Protein AF-A0A959JGC6-F1 (afdb_monomer)

Nearest PDB structures (foldseek):
  2f66-assembly3_A  TM=5.801E-01  e=5.485E+00  Saccharomyces cerevisiae

Radius of gyration: 15.55 Å; Cα contacts (8 Å, |Δi|>4): 87; chains: 1; bounding box: 36×17×45 Å

Structure (mmCIF, N/CA/C/O backbone):
data_AF-A0A959JGC6-F1
#
_entry.id   AF-A0A959JGC6-F1
#
loop_
_atom_site.group_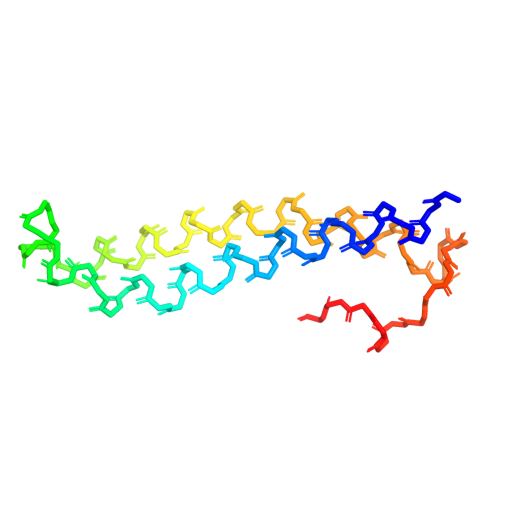PDB
_atom_site.id
_atom_site.type_symbol
_atom_site.label_atom_id
_atom_site.label_alt_id
_atom_site.label_comp_id
_atom_site.label_asym_id
_atom_site.label_entity_id
_atom_site.label_seq_id
_atom_site.pdbx_PDB_ins_code
_atom_site.Cartn_x
_atom_site.Cartn_y
_atom_site.Cartn_z
_atom_site.occupancy
_atom_site.B_iso_or_equiv
_atom_site.auth_seq_id
_atom_site.auth_comp_id
_atom_site.auth_asym_id
_atom_site.auth_atom_id
_atom_site.pdbx_PDB_model_num
ATOM 1 N N . MET A 1 1 ? 17.456 4.741 -10.959 1.00 78.94 1 MET A N 1
ATOM 2 C CA . MET A 1 1 ? 16.656 5.446 -9.925 1.00 78.94 1 MET A CA 1
ATOM 3 C C . MET A 1 1 ? 15.228 4.922 -9.782 1.00 78.94 1 MET A C 1
ATOM 5 O O . MET A 1 1 ? 14.783 4.804 -8.649 1.00 78.94 1 MET A O 1
ATOM 9 N N . LYS A 1 2 ? 14.522 4.569 -10.873 1.00 87.81 2 LYS A N 1
ATOM 10 C CA . LYS A 1 2 ? 13.136 4.054 -10.814 1.00 87.81 2 LYS A CA 1
ATOM 11 C C . LYS A 1 2 ? 12.956 2.869 -9.850 1.00 87.81 2 LYS A C 1
ATOM 13 O O . LYS A 1 2 ? 12.014 2.880 -9.073 1.00 87.81 2 LYS A O 1
ATOM 18 N N . SER A 1 3 ? 13.901 1.921 -9.827 1.00 92.00 3 SER A N 1
ATOM 19 C CA . SER A 1 3 ? 13.836 0.748 -8.940 1.00 92.00 3 SER A CA 1
ATOM 20 C C . SER A 1 3 ? 13.754 1.122 -7.459 1.00 92.00 3 SER A C 1
ATOM 22 O O . SER A 1 3 ? 12.879 0.635 -6.755 1.00 92.00 3 SER A O 1
ATOM 24 N N . LEU A 1 4 ? 14.635 2.017 -6.997 1.00 94.62 4 LEU A N 1
ATOM 25 C CA . LEU A 1 4 ? 14.680 2.440 -5.595 1.00 94.62 4 LEU A CA 1
ATOM 26 C C . LEU A 1 4 ? 13.394 3.173 -5.193 1.00 94.62 4 LEU A C 1
ATOM 28 O O . LEU A 1 4 ? 12.850 2.912 -4.127 1.00 94.62 4 LEU A O 1
ATOM 32 N N . PHE A 1 5 ? 12.893 4.056 -6.061 1.00 94.19 5 PHE A N 1
ATOM 33 C CA . PHE A 1 5 ? 11.661 4.803 -5.805 1.00 94.19 5 PHE A CA 1
ATOM 34 C C . PHE A 1 5 ? 10.437 3.883 -5.718 1.00 94.19 5 PHE A C 1
ATOM 36 O O . PHE A 1 5 ? 9.645 4.007 -4.788 1.00 94.19 5 PHE A O 1
ATOM 43 N N . THR A 1 6 ? 10.320 2.916 -6.635 1.00 94.81 6 THR A N 1
ATOM 44 C CA . THR A 1 6 ? 9.276 1.887 -6.574 1.00 94.81 6 THR A CA 1
ATOM 45 C C . THR A 1 6 ? 9.369 1.081 -5.281 1.00 94.81 6 THR A C 1
ATOM 47 O O . THR A 1 6 ? 8.361 0.952 -4.598 1.00 94.81 6 THR A O 1
ATOM 50 N N . ILE A 1 7 ? 10.555 0.585 -4.906 1.00 96.06 7 ILE A N 1
ATOM 51 C CA . ILE A 1 7 ? 10.726 -0.204 -3.675 1.00 96.06 7 ILE A CA 1
ATOM 52 C C . ILE A 1 7 ? 10.311 0.613 -2.448 1.00 96.06 7 ILE A C 1
ATOM 54 O O . ILE A 1 7 ? 9.505 0.135 -1.659 1.00 96.06 7 ILE A O 1
ATOM 58 N N . LEU A 1 8 ? 10.792 1.854 -2.313 1.00 96.56 8 LEU A N 1
ATOM 59 C CA . LEU A 1 8 ? 10.442 2.720 -1.184 1.00 96.56 8 LEU A CA 1
ATOM 60 C C . LEU A 1 8 ? 8.929 2.942 -1.079 1.00 96.56 8 LEU A C 1
ATOM 62 O O . LEU A 1 8 ? 8.358 2.756 -0.006 1.00 96.56 8 LEU A O 1
ATOM 66 N N . LEU A 1 9 ? 8.268 3.295 -2.185 1.00 95.94 9 LEU A N 1
ATOM 67 C CA . LEU A 1 9 ? 6.817 3.488 -2.197 1.00 95.94 9 LEU A CA 1
ATOM 68 C C . LEU A 1 9 ? 6.060 2.208 -1.826 1.00 95.94 9 LEU A C 1
ATOM 70 O O . LEU A 1 9 ? 5.113 2.275 -1.044 1.00 95.94 9 LEU A O 1
ATOM 74 N N . LEU A 1 10 ? 6.482 1.049 -2.345 1.00 96.19 10 LEU A N 1
ATOM 75 C CA . LEU A 1 10 ? 5.879 -0.242 -2.005 1.00 96.19 10 LEU A CA 1
ATOM 76 C C . LEU A 1 10 ? 6.084 -0.597 -0.532 1.00 96.19 10 LEU A C 1
ATOM 78 O O . LEU A 1 10 ? 5.167 -1.123 0.096 1.00 96.19 10 LEU A O 1
ATOM 82 N N . THR A 1 11 ? 7.248 -0.293 0.043 1.00 96.88 11 THR A N 1
ATOM 83 C CA . THR A 1 11 ? 7.492 -0.476 1.477 1.00 96.88 11 THR A CA 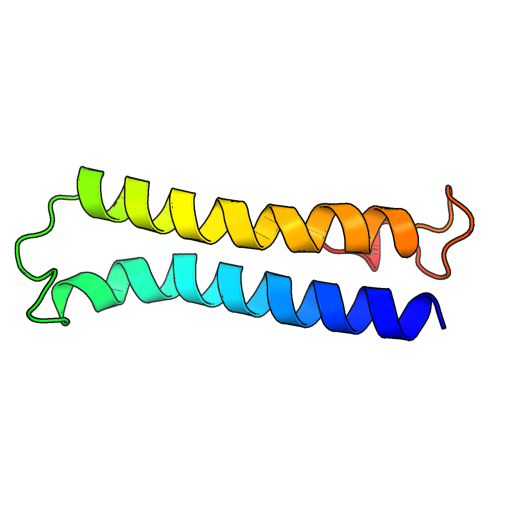1
ATOM 84 C C . THR A 1 11 ? 6.534 0.383 2.299 1.00 96.88 11 THR A C 1
ATOM 86 O O . THR A 1 11 ? 5.864 -0.144 3.184 1.00 96.88 11 THR A O 1
ATOM 89 N N . PHE A 1 12 ? 6.394 1.674 1.978 1.00 96.44 12 PHE A N 1
ATOM 90 C CA . PHE A 1 12 ? 5.453 2.547 2.685 1.00 96.44 12 PHE A CA 1
ATOM 91 C C . PHE A 1 12 ? 3.997 2.095 2.519 1.00 96.44 12 PHE A C 1
ATOM 93 O O . PHE A 1 12 ? 3.277 2.025 3.512 1.00 96.44 12 PHE A O 1
ATOM 100 N N . SER A 1 13 ? 3.573 1.718 1.309 1.00 96.50 13 SER A N 1
ATOM 101 C CA . SER A 1 13 ? 2.237 1.153 1.066 1.00 96.50 13 SER A CA 1
ATOM 102 C C . SER A 1 13 ? 1.989 -0.095 1.936 1.00 96.50 13 SER A C 1
ATOM 104 O O . SER A 1 13 ? 0.972 -0.183 2.625 1.00 96.50 13 SER A O 1
ATOM 106 N N . ASN A 1 14 ? 2.932 -1.038 2.013 1.00 95.44 14 ASN A N 1
ATOM 107 C CA . ASN A 1 14 ? 2.771 -2.228 2.858 1.00 95.44 14 ASN A CA 1
ATOM 108 C C . ASN A 1 14 ? 2.667 -1.899 4.356 1.00 95.44 14 ASN A C 1
ATOM 110 O O . ASN A 1 14 ? 1.921 -2.568 5.077 1.00 95.44 14 ASN A O 1
ATOM 114 N N . THR A 1 15 ? 3.335 -0.842 4.826 1.00 95.56 15 THR A N 1
ATOM 115 C CA . THR A 1 15 ? 3.150 -0.343 6.196 1.00 95.56 15 THR A CA 1
ATOM 116 C C . THR A 1 15 ? 1.705 0.098 6.434 1.00 95.56 15 THR A C 1
ATOM 118 O O . THR A 1 15 ? 1.096 -0.342 7.407 1.00 95.56 15 THR A O 1
ATOM 121 N N . PHE A 1 16 ? 1.109 0.897 5.539 1.00 94.62 16 PHE A N 1
ATOM 122 C CA . PHE A 1 16 ? -0.297 1.308 5.675 1.00 94.62 16 PHE A CA 1
ATOM 123 C C . PHE A 1 16 ? -1.263 0.121 5.617 1.00 94.62 16 PHE A C 1
ATOM 125 O O . PHE A 1 16 ? -2.204 0.065 6.405 1.00 94.62 16 PHE A O 1
ATOM 132 N N . MET A 1 17 ? -1.008 -0.868 4.758 1.00 93.81 17 MET A N 1
ATOM 133 C CA . MET A 1 17 ? -1.823 -2.086 4.703 1.00 93.81 17 MET A CA 1
ATOM 134 C C . MET A 1 17 ? -1.773 -2.871 6.022 1.00 93.81 17 MET A C 1
ATOM 136 O O . MET A 1 17 ? -2.804 -3.297 6.540 1.00 93.81 17 MET A O 1
ATOM 140 N N . THR A 1 18 ? -0.579 -2.994 6.603 1.00 92.62 18 THR A N 1
ATOM 141 C CA . THR A 1 18 ? -0.364 -3.631 7.909 1.00 92.62 18 THR A CA 1
ATOM 142 C C . THR A 1 18 ? -1.103 -2.871 9.013 1.00 92.62 18 THR A C 1
ATOM 144 O O . THR A 1 18 ? -1.761 -3.483 9.851 1.00 92.62 18 THR A O 1
ATOM 147 N N . LEU A 1 19 ? -1.069 -1.535 8.992 1.00 91.81 19 LEU A N 1
ATOM 148 C CA . LEU A 1 19 ? -1.823 -0.702 9.930 1.00 91.81 19 LEU A CA 1
ATOM 149 C C . LEU A 1 19 ? -3.339 -0.864 9.761 1.00 91.81 19 LEU A C 1
ATOM 151 O O . LEU A 1 19 ? -4.040 -0.969 10.762 1.00 91.81 19 LEU A O 1
ATOM 155 N N . ALA A 1 20 ? -3.854 -0.930 8.532 1.00 90.56 20 ALA A N 1
ATOM 156 C CA . ALA A 1 20 ? -5.282 -1.123 8.285 1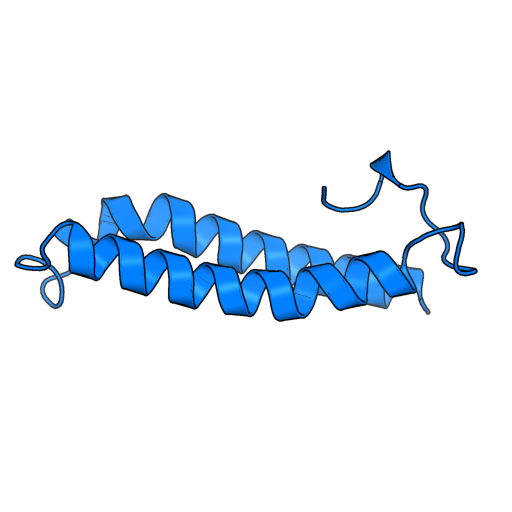.00 90.56 20 ALA A CA 1
ATOM 157 C C . ALA A 1 20 ? -5.775 -2.498 8.773 1.00 90.56 20 ALA A C 1
ATOM 159 O O . ALA A 1 20 ? -6.864 -2.582 9.344 1.00 90.56 20 ALA A O 1
ATOM 160 N N . TRP A 1 21 ? -4.968 -3.550 8.581 1.00 87.38 21 TRP A N 1
ATOM 161 C CA . TRP A 1 21 ? -5.301 -4.928 8.957 1.00 87.38 21 TRP A CA 1
ATOM 162 C C . TRP A 1 21 ? -5.108 -5.193 10.456 1.00 87.38 21 TRP A C 1
ATOM 164 O O . TRP A 1 21 ? -6.011 -5.659 11.136 1.00 87.38 21 TRP A O 1
ATOM 174 N N . TYR A 1 22 ? -3.963 -4.865 11.044 1.00 88.75 22 TYR A N 1
ATOM 175 C CA . TYR A 1 22 ? -3.771 -5.132 12.475 1.00 88.75 22 TYR A CA 1
ATOM 176 C C . TYR A 1 22 ? -4.390 -4.051 13.365 1.00 88.75 22 TYR A C 1
ATOM 178 O O . TYR A 1 22 ? -4.828 -4.341 14.480 1.00 88.75 22 TYR A O 1
ATOM 186 N N . GLY A 1 23 ? -4.482 -2.813 12.873 1.00 85.81 23 GLY A N 1
ATOM 187 C CA . GLY A 1 23 ? -5.094 -1.702 13.598 1.00 85.81 23 GLY A CA 1
ATOM 188 C C . GLY A 1 23 ? -6.556 -1.967 13.927 1.00 85.81 23 GLY A C 1
ATOM 189 O O . GLY A 1 23 ? -6.952 -1.763 15.069 1.00 85.81 23 GLY A O 1
ATOM 190 N N . HIS A 1 24 ? -7.338 -2.530 12.999 1.00 83.06 24 HIS A N 1
ATOM 191 C CA . HIS A 1 24 ? -8.764 -2.781 13.238 1.00 83.06 24 HIS A CA 1
ATOM 192 C C . HIS A 1 24 ? -9.038 -3.768 14.388 1.00 83.06 24 HIS A C 1
ATOM 194 O O . HIS A 1 24 ? -10.098 -3.700 15.009 1.00 83.06 24 HIS A O 1
ATOM 200 N N . LEU A 1 25 ? -8.094 -4.669 14.691 1.00 84.19 25 LEU A N 1
ATOM 201 C CA . LEU A 1 25 ? -8.165 -5.563 15.852 1.00 84.19 25 LEU A CA 1
ATOM 202 C C . LEU A 1 25 ? -7.760 -4.838 17.140 1.00 84.19 25 LEU A C 1
ATOM 204 O O . LEU A 1 25 ? -8.425 -4.984 18.163 1.00 84.19 25 LEU A O 1
ATOM 208 N N . LYS A 1 26 ? -6.710 -4.010 17.077 1.00 80.06 26 LYS A N 1
ATOM 209 C CA . LYS A 1 26 ? -6.207 -3.248 18.228 1.00 80.06 26 LYS A CA 1
ATOM 210 C C . LYS A 1 26 ? -7.033 -2.020 18.590 1.00 80.06 26 LYS A C 1
ATOM 212 O O . LYS A 1 26 ? -6.920 -1.548 19.714 1.00 80.06 26 LYS A O 1
ATOM 217 N N . PHE A 1 27 ? -7.876 -1.494 17.703 1.00 75.06 27 PHE A N 1
ATOM 218 C CA . PHE A 1 27 ? -8.685 -0.310 18.011 1.00 75.06 27 PHE A CA 1
ATOM 219 C C . PHE A 1 27 ? -9.613 -0.533 19.210 1.00 75.06 27 PHE A C 1
ATOM 221 O O . PHE A 1 27 ? -9.828 0.398 19.971 1.00 75.06 27 PHE A O 1
ATOM 228 N N . LYS A 1 28 ? -10.053 -1.768 19.478 1.00 69.44 28 LYS A N 1
ATOM 229 C CA . LYS A 1 28 ? -10.816 -2.072 20.701 1.00 69.44 28 LYS A CA 1
ATOM 230 C C . LYS A 1 28 ? -10.005 -1.938 21.998 1.00 69.44 28 LYS A C 1
ATOM 232 O O . LYS A 1 28 ? -10.594 -1.713 23.045 1.00 69.44 28 LYS A O 1
ATOM 237 N N . GLU A 1 29 ? -8.680 -2.069 21.939 1.00 76.88 29 GLU A N 1
ATOM 238 C CA . GLU A 1 29 ? -7.776 -1.924 23.094 1.00 76.88 29 GLU A CA 1
ATOM 239 C C . GLU A 1 29 ? -7.350 -0.464 23.321 1.00 76.88 29 GLU A C 1
ATOM 241 O O . GLU A 1 29 ? -6.848 -0.099 24.386 1.00 76.88 29 GLU A O 1
ATOM 246 N N . VAL A 1 30 ? -7.532 0.395 22.316 1.00 76.88 30 VAL A N 1
ATOM 247 C CA . VAL A 1 30 ? -7.219 1.819 22.410 1.00 76.88 30 VAL A CA 1
ATOM 248 C C . VAL A 1 30 ? -8.402 2.523 23.067 1.00 76.88 30 VAL A C 1
ATOM 250 O O . VAL A 1 30 ? -9.476 2.591 22.480 1.00 76.88 30 VAL A O 1
ATOM 253 N N . LYS A 1 31 ? -8.194 3.129 24.244 1.00 74.38 31 LYS A N 1
ATOM 254 C CA . LYS A 1 31 ? -9.238 3.853 25.008 1.00 74.38 31 LYS A CA 1
ATOM 255 C C . LYS A 1 31 ? -10.053 4.854 24.176 1.00 74.38 31 LYS A C 1
ATOM 257 O O . LYS A 1 31 ? -11.219 5.092 24.456 1.00 74.38 31 LYS A O 1
ATOM 262 N N . TRP A 1 32 ? -9.444 5.447 23.148 1.00 71.62 32 TRP A N 1
ATOM 263 C CA . TRP A 1 32 ? -10.111 6.403 22.257 1.00 71.62 32 TRP A CA 1
ATOM 264 C C . TRP A 1 32 ? -11.120 5.755 21.287 1.00 71.62 32 TRP A C 1
ATOM 266 O O . TRP A 1 32 ? -12.026 6.425 20.803 1.00 71.62 32 TRP A O 1
ATOM 276 N N . PHE A 1 33 ? -10.993 4.451 21.032 1.00 74.25 33 PHE A N 1
ATOM 277 C CA . PHE A 1 33 ? -11.815 3.672 20.103 1.00 74.25 33 PHE A CA 1
ATOM 278 C C . PHE A 1 33 ? -12.525 2.482 20.772 1.00 74.25 33 PHE A C 1
ATOM 280 O O . PHE A 1 33 ? -13.123 1.656 20.085 1.00 74.25 33 PHE A O 1
ATOM 287 N N . GLU A 1 34 ? -12.516 2.404 22.102 1.00 74.38 34 GLU A N 1
ATOM 288 C CA . GLU A 1 34 ? -13.116 1.306 22.874 1.00 74.38 34 GLU A CA 1
ATOM 289 C C . GLU A 1 34 ? -14.617 1.125 22.573 1.00 74.38 34 GLU A C 1
ATOM 2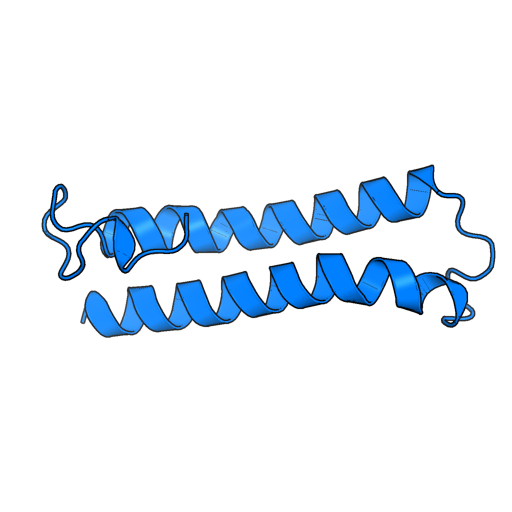91 O O . GLU A 1 34 ? -15.112 0.004 22.459 1.00 74.38 34 GLU A O 1
ATOM 296 N N . HIS A 1 35 ? -15.333 2.230 22.344 1.00 79.06 35 HIS A N 1
ATOM 297 C CA . HIS A 1 35 ? -16.749 2.238 21.957 1.00 79.06 35 HIS A CA 1
ATOM 298 C C . HIS A 1 35 ? -16.976 2.381 20.444 1.00 79.06 35 HIS A C 1
ATOM 300 O O . HIS A 1 35 ? -18.107 2.601 20.008 1.00 79.06 35 HIS A O 1
ATOM 306 N N . ALA A 1 36 ? -15.923 2.286 19.624 1.00 79.50 36 ALA A N 1
ATOM 307 C CA . ALA A 1 36 ? -16.062 2.395 18.179 1.00 79.50 36 ALA A CA 1
ATOM 308 C C . ALA A 1 36 ? -16.871 1.205 17.644 1.00 79.50 36 ALA A C 1
ATOM 310 O O . ALA A 1 36 ? -16.484 0.041 17.768 1.00 79.50 36 ALA A O 1
ATOM 311 N N . GLY A 1 37 ? -18.013 1.505 17.025 1.00 85.50 37 GLY A N 1
ATOM 312 C CA . GLY A 1 37 ? -18.810 0.503 16.329 1.00 85.50 37 GLY A CA 1
ATOM 313 C C . GLY A 1 37 ? -18.059 -0.074 15.126 1.00 85.50 37 GLY A C 1
ATOM 314 O O . GLY A 1 37 ? -17.139 0.542 14.584 1.00 85.50 37 GLY A O 1
ATOM 315 N N . VAL A 1 38 ? -18.498 -1.245 14.655 1.00 87.25 38 VAL A N 1
ATOM 316 C CA . VAL A 1 38 ? -17.907 -1.932 13.489 1.00 87.25 38 VAL A CA 1
ATOM 317 C C . VAL A 1 38 ? -17.842 -1.013 12.264 1.00 87.25 38 VAL A C 1
ATOM 319 O O . VAL A 1 38 ? -16.832 -0.990 11.569 1.00 87.25 38 VAL A O 1
ATOM 322 N N . TRP A 1 39 ? -18.867 -0.186 12.047 1.00 88.94 39 TRP A N 1
ATOM 323 C CA . TRP A 1 39 ? -18.893 0.791 10.956 1.00 88.94 39 TRP A CA 1
ATOM 324 C C . TRP A 1 39 ? -17.789 1.847 11.055 1.00 88.94 39 TRP A C 1
ATOM 326 O O . TRP A 1 39 ? -17.143 2.145 10.055 1.00 88.94 39 TRP A O 1
ATOM 336 N N . THR A 1 40 ? -17.523 2.381 12.249 1.00 89.00 40 THR A N 1
ATOM 337 C CA . THR A 1 40 ? -16.441 3.351 12.467 1.00 89.00 40 THR A CA 1
ATOM 338 C C . THR A 1 40 ? -15.083 2.727 12.163 1.00 89.00 40 THR A C 1
ATOM 340 O O . THR A 1 40 ? -14.268 3.334 11.474 1.00 89.00 40 THR A O 1
ATOM 343 N N . ILE A 1 41 ? -14.861 1.490 12.618 1.00 89.31 41 ILE A N 1
ATOM 344 C CA . ILE A 1 41 ? -13.626 0.744 12.357 1.00 89.31 41 ILE A CA 1
ATOM 345 C C . ILE A 1 41 ? -13.442 0.510 10.851 1.00 89.31 41 ILE A C 1
ATOM 347 O O . ILE A 1 41 ? -12.361 0.770 10.331 1.00 89.31 41 ILE A O 1
ATOM 351 N N . ILE A 1 42 ? -14.497 0.092 10.141 1.00 91.38 42 ILE A N 1
ATOM 352 C CA . ILE A 1 42 ? -14.463 -0.099 8.683 1.00 91.38 42 ILE A CA 1
ATOM 353 C C . ILE A 1 42 ? -14.080 1.204 7.974 1.00 91.38 42 ILE A C 1
ATOM 355 O O . ILE A 1 42 ? -13.190 1.191 7.127 1.00 91.38 42 ILE A O 1
ATOM 359 N N . LEU A 1 43 ? -14.705 2.330 8.334 1.00 92.69 43 LEU A N 1
ATOM 360 C CA . LEU A 1 43 ? -14.421 3.624 7.707 1.00 92.69 43 LEU A CA 1
ATOM 361 C C . LEU A 1 43 ? -12.981 4.088 7.955 1.00 92.69 43 LEU A C 1
ATOM 363 O O . LEU A 1 43 ? -12.338 4.5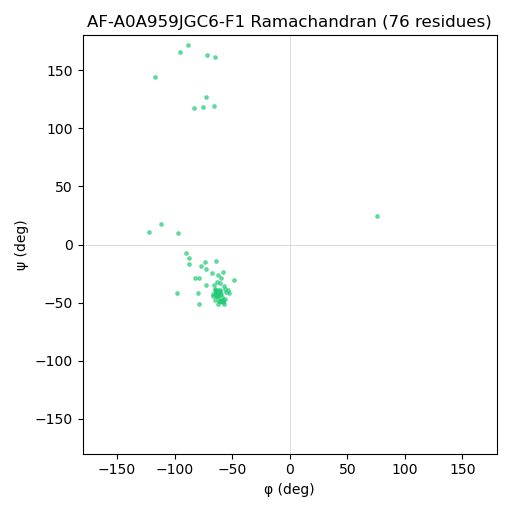92 7.037 1.00 92.69 43 LEU A O 1
ATOM 367 N N . ILE A 1 44 ? -12.452 3.881 9.163 1.00 91.06 44 ILE A N 1
ATOM 368 C CA . ILE A 1 44 ? -11.050 4.186 9.478 1.00 91.06 44 ILE A CA 1
ATOM 369 C C . ILE A 1 44 ? -10.115 3.292 8.659 1.00 91.06 44 ILE A C 1
ATOM 371 O O . ILE A 1 44 ? -9.189 3.799 8.029 1.00 91.06 44 ILE A O 1
ATOM 375 N N . SER A 1 45 ? -10.366 1.980 8.613 1.00 91.19 45 SER A N 1
ATOM 376 C CA . SER A 1 45 ? -9.568 1.046 7.812 1.00 91.19 45 SER A CA 1
ATOM 377 C C . SER A 1 45 ? -9.603 1.390 6.320 1.00 91.19 45 SER A C 1
ATOM 379 O O . SER A 1 45 ? -8.559 1.348 5.672 1.00 91.19 45 SER A O 1
ATOM 381 N N . TRP A 1 46 ? -10.755 1.797 5.777 1.00 94.06 46 TRP A N 1
ATOM 382 C CA . TRP A 1 46 ? -10.862 2.311 4.407 1.00 94.06 46 TRP A CA 1
ATOM 383 C C . TRP A 1 46 ? -10.085 3.612 4.205 1.00 94.06 46 TRP A C 1
ATOM 385 O O . TRP A 1 46 ? -9.402 3.756 3.194 1.00 94.06 46 TRP A O 1
ATOM 395 N N . GLY A 1 47 ? -10.128 4.530 5.173 1.00 94.75 47 GLY A N 1
ATOM 396 C CA . GLY A 1 47 ? -9.323 5.750 5.148 1.00 94.75 47 GLY A CA 1
ATOM 397 C C . GLY A 1 47 ? -7.822 5.456 5.097 1.00 94.75 47 GLY A C 1
ATOM 398 O O . GLY A 1 47 ? -7.102 6.058 4.308 1.00 94.75 47 GLY A O 1
ATOM 399 N N . ILE A 1 48 ? -7.342 4.484 5.876 1.00 94.38 48 ILE A N 1
ATOM 400 C CA . ILE A 1 48 ? -5.936 4.050 5.845 1.00 94.38 48 ILE A CA 1
ATOM 401 C C . ILE A 1 48 ? -5.602 3.378 4.503 1.00 94.38 48 ILE A C 1
ATOM 403 O O . ILE A 1 48 ? -4.571 3.686 3.903 1.00 94.38 48 ILE A O 1
ATOM 407 N N . ALA A 1 49 ? -6.483 2.506 4.004 1.00 94.56 49 ALA A N 1
ATOM 408 C CA . ALA A 1 49 ? -6.318 1.857 2.704 1.00 94.56 49 ALA A CA 1
ATOM 409 C C . ALA A 1 49 ? -6.262 2.874 1.549 1.00 94.56 49 ALA A C 1
ATOM 411 O O . ALA A 1 49 ? -5.514 2.689 0.598 1.00 94.56 49 ALA A O 1
ATOM 412 N N . PHE A 1 50 ? -6.978 3.995 1.634 1.00 95.94 50 PHE A N 1
ATOM 413 C CA . PHE A 1 50 ? -6.872 5.058 0.633 1.00 95.94 50 PHE A CA 1
ATOM 414 C C . PHE A 1 50 ? -5.440 5.616 0.512 1.00 95.94 50 PHE A C 1
ATOM 416 O O . PHE A 1 50 ? -4.922 5.750 -0.597 1.00 95.94 50 PHE A O 1
ATOM 423 N N . PHE A 1 51 ? -4.761 5.895 1.632 1.00 95.12 51 PHE A N 1
ATOM 424 C CA . PHE A 1 51 ? -3.364 6.360 1.605 1.00 95.12 51 PHE A CA 1
ATOM 425 C C . PHE A 1 51 ? -2.401 5.296 1.081 1.00 95.12 51 PHE A C 1
ATOM 427 O O . PHE A 1 51 ? -1.443 5.617 0.379 1.00 95.12 51 PHE A O 1
ATOM 434 N N . GLU A 1 52 ? -2.674 4.033 1.391 1.00 96.19 52 GLU A N 1
ATOM 435 C CA . GLU A 1 52 ? -1.957 2.894 0.835 1.00 96.19 52 GLU A CA 1
ATOM 436 C C . GLU A 1 52 ? -2.024 2.897 -0.706 1.00 96.19 52 GLU A C 1
ATOM 438 O O . GLU A 1 52 ? -0.977 2.904 -1.363 1.00 96.19 52 GLU A O 1
ATOM 443 N N . TYR A 1 53 ? -3.226 3.027 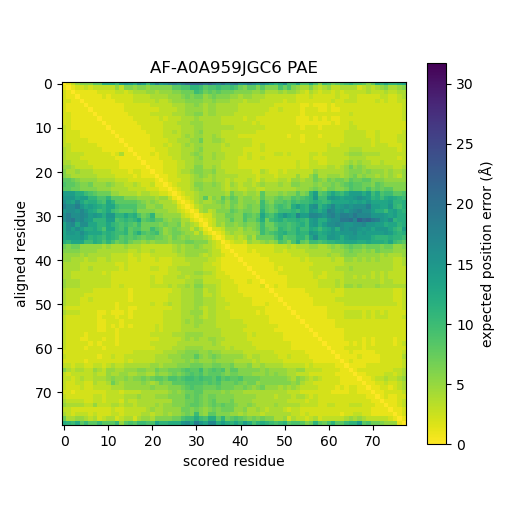-1.279 1.00 95.62 53 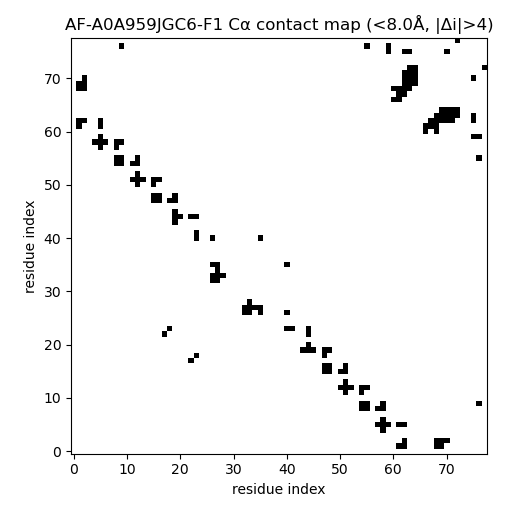TYR A N 1
ATOM 444 C CA . TYR A 1 53 ? -3.438 3.108 -2.728 1.00 95.62 53 TYR A CA 1
ATOM 445 C C . TYR A 1 53 ? -2.734 4.304 -3.376 1.00 95.62 53 TYR A C 1
ATOM 447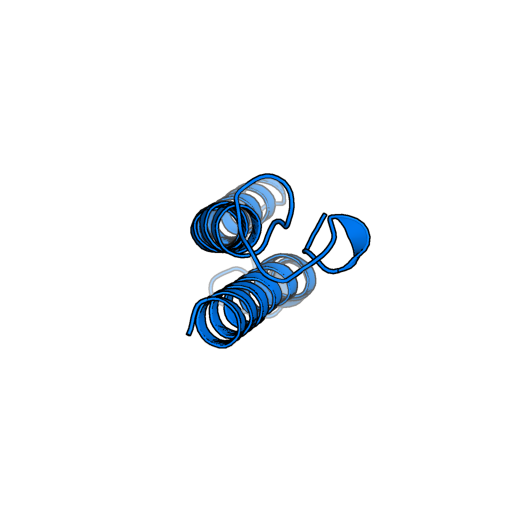 O O . TYR A 1 53 ? -2.153 4.166 -4.458 1.00 95.62 53 TYR A O 1
ATOM 455 N N . CYS A 1 54 ? -2.732 5.464 -2.712 1.00 96.44 54 CYS A N 1
ATOM 456 C CA . CYS A 1 54 ? -2.020 6.657 -3.182 1.00 96.44 54 CYS A CA 1
ATOM 457 C C . CYS A 1 54 ? -0.514 6.417 -3.375 1.00 96.44 54 CYS A C 1
ATOM 459 O O . CYS A 1 54 ? 0.113 7.122 -4.165 1.00 96.44 54 CYS A O 1
ATOM 461 N N . LEU A 1 55 ? 0.068 5.425 -2.693 1.00 96.38 55 LEU A N 1
ATOM 462 C CA . LEU A 1 55 ? 1.473 5.040 -2.828 1.00 96.38 55 LEU A CA 1
ATOM 463 C C . LEU A 1 55 ? 1.653 3.844 -3.769 1.00 96.38 55 LEU A C 1
ATOM 465 O O . LEU A 1 55 ? 2.555 3.864 -4.610 1.00 96.38 55 LEU A O 1
ATOM 469 N N . GLN A 1 56 ? 0.786 2.830 -3.675 1.00 96.88 56 GLN A N 1
ATOM 470 C CA . GLN A 1 56 ? 0.857 1.625 -4.507 1.00 96.88 56 GLN A CA 1
ATOM 471 C C . GLN A 1 56 ? 0.667 1.943 -5.995 1.00 96.88 56 GLN A C 1
ATOM 473 O O . GLN A 1 56 ? 1.432 1.453 -6.829 1.00 96.88 56 GLN A O 1
ATOM 478 N N . VAL A 1 57 ? -0.307 2.789 -6.355 1.00 96.69 57 VAL A N 1
ATOM 479 C CA . VAL A 1 57 ? -0.608 3.080 -7.768 1.00 96.69 57 VAL A CA 1
ATOM 480 C C . VAL A 1 57 ? 0.582 3.744 -8.484 1.00 96.69 57 VAL A C 1
ATOM 482 O O . VAL A 1 57 ? 0.995 3.229 -9.530 1.00 96.69 57 VAL A O 1
ATOM 485 N N . PRO A 1 58 ? 1.200 4.825 -7.963 1.00 96.06 58 PRO A N 1
ATOM 486 C CA . PRO A 1 58 ? 2.411 5.386 -8.561 1.00 96.06 58 PRO A CA 1
ATOM 487 C C . PRO A 1 58 ? 3.584 4.402 -8.568 1.00 96.06 58 PRO A C 1
ATOM 489 O O . PRO A 1 58 ? 4.285 4.312 -9.578 1.00 96.06 58 PRO A O 1
ATOM 492 N N . ALA A 1 59 ? 3.781 3.636 -7.487 1.00 96.69 59 ALA A N 1
ATOM 493 C CA . ALA A 1 59 ? 4.870 2.665 -7.387 1.00 96.69 59 ALA A CA 1
ATOM 494 C C . ALA A 1 59 ? 4.812 1.630 -8.510 1.00 96.69 59 ALA A C 1
ATOM 496 O O . ALA A 1 59 ? 5.809 1.407 -9.202 1.00 96.69 59 ALA A O 1
ATOM 497 N N . ASN A 1 60 ? 3.626 1.057 -8.726 1.00 96.88 60 ASN A N 1
ATOM 498 C CA . ASN A 1 60 ? 3.389 0.052 -9.748 1.00 96.88 60 ASN A CA 1
ATOM 499 C C . ASN A 1 60 ? 3.546 0.636 -11.150 1.00 96.88 60 ASN A C 1
ATOM 501 O O . ASN A 1 60 ? 4.200 0.029 -11.991 1.00 96.88 60 ASN A O 1
ATOM 505 N N . ARG A 1 61 ? 3.025 1.842 -11.409 1.00 95.62 61 ARG A N 1
ATOM 506 C CA . ARG A 1 61 ? 3.177 2.489 -12.725 1.00 95.62 61 ARG A CA 1
ATOM 507 C C . ARG A 1 61 ? 4.634 2.805 -13.061 1.00 95.62 61 ARG A C 1
ATOM 509 O O . ARG A 1 61 ? 5.040 2.614 -14.201 1.00 95.62 61 ARG A O 1
ATOM 516 N N . ILE A 1 62 ? 5.417 3.269 -12.087 1.00 96.12 62 ILE A N 1
ATOM 517 C CA . ILE A 1 62 ? 6.850 3.565 -12.264 1.00 96.12 62 ILE A CA 1
ATOM 518 C C . ILE A 1 62 ? 7.671 2.275 -12.382 1.00 96.12 62 ILE A C 1
ATOM 520 O O . ILE A 1 62 ? 8.663 2.228 -13.114 1.00 96.12 62 ILE A O 1
ATOM 524 N N . GLY A 1 63 ? 7.258 1.239 -11.652 1.00 95.06 63 GLY A N 1
ATOM 525 C CA . GLY A 1 63 ? 7.938 -0.044 -11.563 1.00 95.06 63 GLY A CA 1
ATOM 526 C C . GLY A 1 63 ? 7.692 -0.969 -12.750 1.00 95.06 63 GLY A C 1
ATOM 527 O O . GLY A 1 63 ? 8.558 -1.776 -13.072 1.00 95.06 63 GLY A O 1
ATOM 528 N N . TYR A 1 64 ? 6.540 -0.855 -13.412 1.00 97.12 64 TYR A N 1
ATOM 529 C CA . TYR A 1 64 ? 6.074 -1.851 -14.371 1.00 97.12 64 TYR A CA 1
ATOM 530 C C . TYR A 1 64 ? 6.850 -1.839 -15.688 1.00 97.12 64 TYR A C 1
ATOM 532 O O . TYR A 1 64 ? 6.932 -0.824 -16.381 1.00 97.12 64 TYR A O 1
ATOM 540 N N . HIS A 1 65 ? 7.359 -3.010 -16.072 1.00 95.62 65 HIS A N 1
ATOM 541 C CA . HIS A 1 65 ? 8.142 -3.221 -17.287 1.00 95.62 65 HIS A CA 1
ATOM 542 C C . HIS A 1 65 ? 7.412 -2.780 -18.559 1.00 95.62 65 HIS A C 1
ATOM 544 O O . HIS A 1 65 ? 8.015 -2.148 -19.423 1.00 95.62 65 HIS A O 1
ATOM 550 N N . GLY A 1 66 ? 6.094 -3.002 -18.644 1.00 91.94 66 GLY A N 1
ATOM 551 C CA . GLY A 1 66 ? 5.281 -2.548 -19.780 1.00 91.94 66 GLY A CA 1
ATOM 552 C C . GLY A 1 66 ? 5.202 -1.022 -19.943 1.00 91.94 66 GLY A C 1
ATOM 553 O O . GLY A 1 66 ? 4.808 -0.544 -21.000 1.00 91.94 66 GLY A O 1
ATOM 554 N N . LEU A 1 67 ? 5.599 -0.254 -18.923 1.00 92.62 67 LEU A N 1
ATOM 555 C CA . LEU A 1 67 ? 5.673 1.213 -18.935 1.00 92.62 67 LEU A CA 1
ATOM 556 C C . LEU A 1 67 ? 7.129 1.724 -18.883 1.00 92.62 67 LEU A C 1
ATOM 558 O O . LEU A 1 67 ? 7.380 2.882 -18.544 1.00 92.62 67 LEU A O 1
ATOM 562 N N . GLY A 1 68 ? 8.111 0.869 -19.196 1.00 91.06 68 GLY A N 1
ATOM 563 C CA . GLY A 1 68 ? 9.538 1.212 -19.148 1.00 91.06 68 GLY A CA 1
ATOM 564 C C . GLY A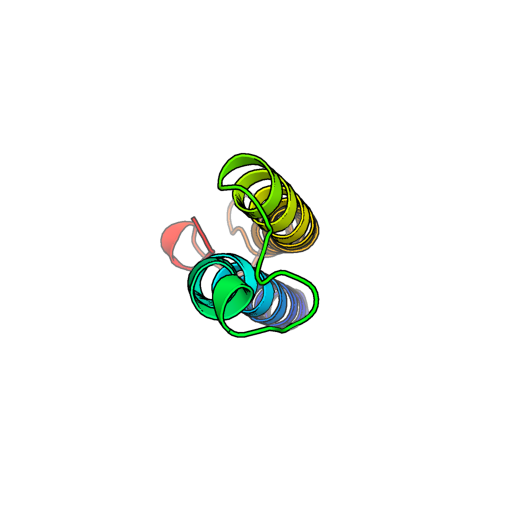 1 68 ? 10.113 1.274 -17.727 1.00 91.06 68 GLY A C 1
ATOM 565 O O . GLY A 1 68 ? 11.072 2.017 -17.467 1.00 91.06 68 GLY A O 1
ATOM 566 N N . GLY A 1 69 ? 9.481 0.560 -16.792 1.00 94.75 69 GLY A N 1
ATOM 567 C CA . GLY A 1 69 ? 9.983 0.278 -15.452 1.00 94.75 69 GLY A CA 1
ATOM 568 C C . GLY A 1 69 ? 10.849 -0.994 -15.395 1.00 94.75 69 GLY A C 1
ATOM 569 O O . GLY A 1 69 ? 10.959 -1.720 -16.378 1.00 94.75 69 GLY A O 1
ATOM 570 N N . PRO A 1 70 ? 11.510 -1.266 -14.261 1.00 94.12 70 PRO A N 1
ATOM 571 C CA . PRO A 1 70 ? 12.467 -2.368 -14.137 1.00 94.12 70 PRO A CA 1
ATOM 572 C C . PRO A 1 70 ? 11.867 -3.713 -13.679 1.00 94.12 70 PRO A C 1
ATOM 574 O O . PRO A 1 70 ? 12.597 -4.699 -13.658 1.00 94.12 70 PRO A O 1
ATOM 577 N N . PHE A 1 71 ? 10.589 -3.773 -13.287 1.00 95.69 71 PHE A N 1
ATOM 578 C CA . PHE A 1 71 ? 9.980 -4.942 -12.636 1.00 95.69 71 PHE A CA 1
ATOM 579 C C . PHE A 1 71 ? 8.842 -5.560 -13.457 1.00 95.69 71 PHE A C 1
ATOM 581 O O . PHE A 1 71 ? 8.051 -4.855 -14.088 1.00 95.69 71 PHE A O 1
ATOM 588 N N . SER A 1 72 ? 8.712 -6.887 -13.415 1.00 94.44 72 SER A N 1
ATOM 589 C CA . SER A 1 72 ? 7.554 -7.589 -13.980 1.00 94.44 72 SER A CA 1
ATOM 590 C C . SER A 1 72 ? 6.296 -7.372 -13.125 1.00 94.44 72 SER A C 1
ATOM 592 O O . SER A 1 72 ? 6.380 -6.967 -11.967 1.00 94.44 72 SER A O 1
ATOM 594 N N . LEU A 1 73 ? 5.109 -7.649 -13.677 1.00 91.12 73 LEU A N 1
ATOM 595 C CA . LEU A 1 73 ? 3.834 -7.447 -12.970 1.00 91.12 73 LEU A CA 1
ATOM 596 C C . LEU A 1 73 ? 3.780 -8.190 -11.626 1.00 91.12 73 LEU A C 1
ATOM 598 O O . LEU A 1 73 ? 3.335 -7.630 -10.634 1.00 91.12 73 LEU A O 1
ATOM 602 N N . VAL A 1 74 ? 4.290 -9.423 -11.588 1.00 93.75 74 VAL A N 1
ATOM 603 C CA . VAL A 1 74 ? 4.297 -10.283 -10.390 1.00 93.75 74 VAL A CA 1
ATOM 604 C C . VAL A 1 74 ? 5.314 -9.858 -9.326 1.00 93.75 74 VAL A C 1
ATOM 606 O O . VAL A 1 74 ? 5.244 -10.327 -8.197 1.00 93.75 74 VAL A O 1
ATOM 609 N N . GLN A 1 75 ? 6.269 -8.992 -9.675 1.00 91.75 75 GLN A N 1
ATOM 610 C CA . GLN A 1 75 ? 7.224 -8.405 -8.726 1.00 91.75 75 GLN A CA 1
ATOM 611 C C . GLN A 1 75 ? 6.685 -7.131 -8.065 1.00 91.75 75 GLN A C 1
ATOM 613 O O . GLN A 1 75 ? 7.293 -6.613 -7.130 1.00 91.75 75 GLN A O 1
ATOM 618 N N . LEU A 1 76 ? 5.577 -6.601 -8.576 1.00 93.31 76 LEU A N 1
ATOM 619 C CA . LEU A 1 76 ? 4.898 -5.439 -8.029 1.00 93.31 76 LEU A CA 1
ATOM 620 C C . LEU A 1 76 ? 3.773 -5.884 -7.102 1.00 93.31 76 LEU A C 1
ATOM 622 O O . LEU A 1 76 ? 3.375 -7.048 -7.079 1.00 93.31 76 LEU A O 1
ATOM 626 N N . LYS A 1 77 ? 3.264 -4.943 -6.313 1.00 88.44 77 LYS A N 1
ATOM 627 C CA . LYS A 1 77 ? 2.170 -5.231 -5.394 1.00 88.44 77 LYS A CA 1
ATOM 628 C C . LYS A 1 77 ? 0.865 -5.348 -6.181 1.00 88.44 77 LYS A C 1
ATOM 630 O O . LYS A 1 77 ? 0.480 -4.387 -6.846 1.00 88.44 77 LYS A O 1
ATOM 635 N N . VAL A 1 78 ? 0.231 -6.517 -6.132 1.00 75.56 78 VAL A N 1
ATOM 636 C CA . VAL A 1 78 ? -1.087 -6.768 -6.740 1.00 75.56 78 VAL A CA 1
ATOM 637 C C . VAL A 1 78 ? -2.176 -6.291 -5.796 1.00 75.56 78 VAL A C 1
ATOM 639 O O . VAL A 1 78 ? -2.080 -6.617 -4.593 1.00 75.56 78 VAL A O 1
#

pLDDT: mean 90.3, std 7.3, range [69.44, 97.12]

Secondary structure (DSSP, 8-state):
-HHHHHHHHHHHHHHHHHHHHHHHHHGGGSTTTTT--HHHHHHHHHHHHHHHHHHHHHHHHHHBGGGT-SB-GGGS--

Foldseek 3Di:
DLVVLLVVLLVVLVVLLCCLVVVLVCLCVDPVNVVPDPVNSVVVSVVSNVVSCVSLVVSCCSQDVVNVHDDHNVVGDD

Sequence (78 aa):
MKSLFTILLLTFSNTFMTLAWYGHLKFKEVKWFEHAGVWTIILISWGIAFFEYCLQVPANRIGYHGLGGPFSLVQLKV

Mean predicted aligned error: 4.27 Å

Solvent-accessible surface area (backbone atoms only — not comparable to full-atom values): 4172 Å² total; per-residue (Å²): 111,56,61,61,54,21,50,52,28,43,52,55,18,51,50,31,47,49,45,30,60,54,40,62,67,48,36,58,76,36,83,92,33,51,83,55,49,73,66,57,46,51,52,51,30,50,56,36,42,51,59,18,48,68,29,39,55,57,19,41,57,50,22,23,42,95,67,79,21,87,32,55,74,88,76,40,90,127